Protein AF-A0A925WIX5-F1 (afdb_monomer)

pLDDT: mean 90.26, std 14.18, range [42.06, 98.5]

Foldseek 3Di:
DDQADEEEEEDEDAPPDDPVVQVVVQVVVFVVCCVVPVSHPGYHYHYDHDPDHPPPDD

Structure (mmCIF, N/CA/C/O backbone):
data_AF-A0A925WIX5-F1
#
_entry.id   AF-A0A925WIX5-F1
#
loop_
_atom_site.group_PDB
_atom_site.id
_atom_site.type_symbol
_atom_site.label_atom_id
_atom_site.label_alt_id
_atom_site.label_comp_id
_atom_site.label_asym_id
_atom_site.label_entity_id
_atom_site.label_seq_id
_atom_site.pdbx_PDB_ins_code
_atom_site.Cartn_x
_atom_site.Cartn_y
_atom_site.Cartn_z
_atom_site.occupancy
_atom_site.B_iso_or_equiv
_atom_site.auth_seq_id
_atom_site.auth_comp_id
_atom_site.auth_asym_id
_atom_site.auth_atom_id
_atom_site.pdbx_PDB_model_num
ATOM 1 N N . MET A 1 1 ? 2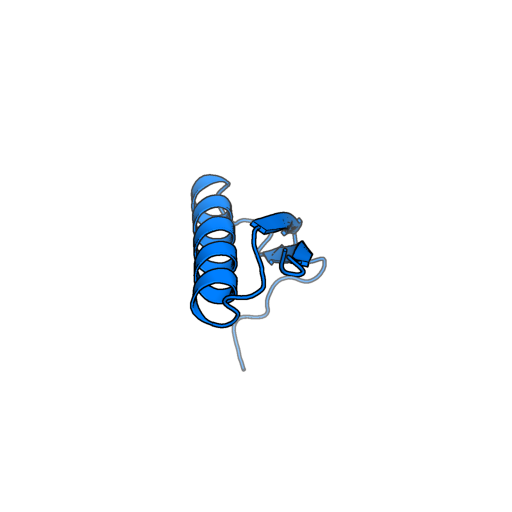0.516 1.635 -21.851 1.00 53.25 1 MET A N 1
ATOM 2 C CA . MET A 1 1 ? 19.496 2.388 -21.090 1.00 53.25 1 MET A CA 1
ATOM 3 C C . MET A 1 1 ? 18.222 1.560 -21.165 1.00 53.25 1 MET A C 1
ATOM 5 O O . MET A 1 1 ? 17.762 1.332 -22.275 1.00 53.25 1 MET A O 1
ATOM 9 N N . GLY A 1 2 ? 17.766 0.979 -20.054 1.00 75.81 2 GLY A N 1
ATOM 10 C CA . GLY A 1 2 ? 16.581 0.108 -20.017 1.00 75.81 2 GLY A CA 1
ATOM 11 C C . GLY A 1 2 ? 15.306 0.879 -19.670 1.00 75.81 2 GLY A C 1
ATOM 12 O O . GLY A 1 2 ? 15.384 2.003 -19.177 1.00 75.81 2 GLY A O 1
ATOM 13 N N . TYR A 1 3 ? 14.145 0.273 -19.922 1.00 82.00 3 TYR A N 1
ATOM 14 C CA . TYR A 1 3 ? 12.858 0.787 -19.453 1.00 82.00 3 TYR A CA 1
ATOM 15 C C . TYR A 1 3 ? 12.609 0.310 -18.021 1.00 82.00 3 TYR A C 1
ATOM 17 O O . TYR A 1 3 ? 12.743 -0.879 -17.729 1.00 82.00 3 TYR A O 1
ATOM 25 N N . HIS A 1 4 ? 12.244 1.240 -17.146 1.00 87.69 4 HIS A N 1
ATOM 26 C CA . HIS A 1 4 ? 11.869 0.968 -15.765 1.00 87.69 4 HIS A CA 1
ATOM 27 C C . HIS A 1 4 ? 10.415 1.370 -15.556 1.00 87.69 4 HIS A C 1
ATOM 29 O O . HIS A 1 4 ? 10.014 2.464 -15.952 1.00 87.69 4 HIS A O 1
ATOM 35 N N . TYR A 1 5 ? 9.637 0.485 -14.937 1.00 94.62 5 TYR A N 1
ATOM 36 C CA . TYR A 1 5 ? 8.241 0.751 -14.616 1.00 94.62 5 TYR A CA 1
ATOM 37 C C . TYR A 1 5 ? 8.103 1.301 -13.200 1.00 94.62 5 TYR A C 1
ATOM 39 O O . TYR A 1 5 ? 8.785 0.854 -12.275 1.00 94.62 5 TYR A O 1
ATOM 47 N N . PHE A 1 6 ? 7.181 2.244 -13.052 1.00 96.31 6 PHE A N 1
ATOM 48 C CA . PHE A 1 6 ? 6.691 2.739 -11.775 1.00 96.31 6 PHE A CA 1
ATOM 49 C C . PHE A 1 6 ? 5.223 2.350 -11.688 1.00 96.31 6 PHE A C 1
ATOM 51 O O . PHE A 1 6 ? 4.471 2.584 -12.635 1.00 96.31 6 PHE A O 1
ATOM 58 N N . VAL A 1 7 ? 4.842 1.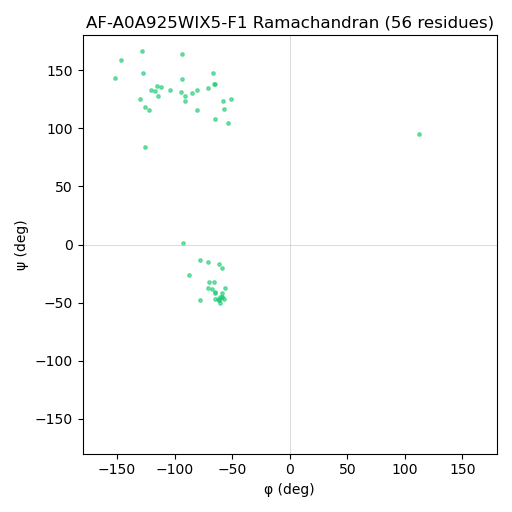704 -10.593 1.00 96.81 7 VAL A N 1
ATOM 59 C CA . VAL A 1 7 ? 3.486 1.188 -10.394 1.00 96.81 7 VAL A CA 1
ATOM 60 C C . VAL A 1 7 ? 2.811 1.986 -9.290 1.00 96.81 7 VAL A C 1
ATOM 62 O O . VAL A 1 7 ? 3.418 2.220 -8.248 1.00 96.81 7 VAL A O 1
ATOM 65 N N . ASP A 1 8 ? 1.563 2.369 -9.524 1.00 97.81 8 ASP A N 1
ATOM 66 C CA . ASP A 1 8 ? 0.668 2.949 -8.527 1.00 97.81 8 ASP A CA 1
ATOM 67 C C . ASP A 1 8 ? -0.509 1.991 -8.306 1.00 97.81 8 ASP A C 1
ATOM 69 O O . ASP A 1 8 ? -1.011 1.391 -9.262 1.00 97.81 8 ASP A O 1
ATOM 73 N N . MET A 1 9 ? -0.892 1.774 -7.051 1.00 95.56 9 MET A N 1
ATOM 74 C CA . MET A 1 9 ? -1.859 0.752 -6.670 1.00 95.56 9 MET A CA 1
ATOM 75 C C . MET A 1 9 ? -2.617 1.121 -5.402 1.00 95.56 9 MET A C 1
ATOM 77 O O . MET A 1 9 ? -2.044 1.608 -4.431 1.00 95.56 9 MET A O 1
ATOM 81 N N . HIS A 1 10 ? -3.897 0.763 -5.387 1.00 96.56 10 HIS A N 1
ATOM 82 C CA . HIS A 1 10 ? -4.765 0.848 -4.222 1.00 96.56 10 HIS A CA 1
ATOM 83 C C . HIS A 1 10 ? -4.966 -0.552 -3.639 1.00 96.56 10 HIS A C 1
ATOM 85 O O . HIS A 1 10 ? -5.222 -1.510 -4.371 1.00 96.56 10 HIS A O 1
ATOM 91 N N . VAL A 1 11 ? -4.828 -0.673 -2.323 1.00 95.88 11 VAL A N 1
ATOM 92 C CA . VAL A 1 11 ? -5.065 -1.903 -1.570 1.00 95.88 11 VAL A CA 1
ATOM 93 C C . VAL A 1 11 ? -6.123 -1.613 -0.523 1.00 95.88 11 VAL A C 1
ATOM 95 O O . VAL A 1 11 ? -5.908 -0.829 0.404 1.00 95.88 11 VAL A O 1
ATOM 98 N N . GLU A 1 12 ? -7.263 -2.276 -0.668 1.00 96.06 12 GLU A N 1
ATOM 99 C CA . GLU A 1 12 ? -8.325 -2.225 0.322 1.00 96.06 12 GLU A CA 1
ATOM 100 C C . GLU A 1 12 ? -8.025 -3.174 1.490 1.00 96.06 12 GLU A C 1
ATOM 102 O O . GLU A 1 12 ? -7.674 -4.340 1.295 1.00 96.06 12 GLU A O 1
ATOM 107 N N . VAL A 1 13 ? -8.181 -2.685 2.719 1.00 95.81 13 VAL A N 1
ATOM 108 C CA . VAL A 1 13 ? -7.980 -3.453 3.955 1.00 95.81 13 VAL A CA 1
ATOM 109 C C . VAL A 1 13 ? -9.189 -3.340 4.877 1.00 95.81 13 VAL A C 1
ATOM 111 O O . VAL A 1 13 ? -10.045 -2.474 4.703 1.00 95.81 13 VAL A O 1
ATOM 114 N N . ASP A 1 14 ? -9.258 -4.207 5.890 1.00 95.81 14 ASP A N 1
ATOM 115 C CA . ASP A 1 14 ? -10.244 -4.081 6.967 1.00 95.81 14 ASP A CA 1
ATOM 116 C C . ASP A 1 14 ? -10.209 -2.651 7.562 1.00 95.81 14 ASP A C 1
ATOM 118 O O . ASP A 1 14 ? -9.140 -2.216 8.003 1.00 95.81 14 ASP A O 1
ATOM 122 N N . PRO A 1 15 ? -11.341 -1.918 7.619 1.00 94.94 15 PRO A N 1
ATOM 123 C CA . PRO A 1 15 ? -11.397 -0.569 8.186 1.00 94.94 15 PRO A CA 1
ATOM 124 C C . PRO A 1 15 ? -10.966 -0.478 9.658 1.00 94.94 15 PRO A C 1
ATOM 126 O O . PRO A 1 15 ? -10.658 0.609 10.139 1.00 94.94 15 PRO A O 1
ATOM 129 N N . GLN A 1 16 ? -10.985 -1.594 10.392 1.00 95.69 16 GLN A N 1
ATOM 130 C CA . GLN A 1 16 ? -10.539 -1.683 11.786 1.00 95.69 16 GLN A CA 1
ATOM 131 C C . GLN A 1 16 ? -9.064 -2.098 11.917 1.00 95.69 16 GLN A C 1
ATOM 133 O O . GLN A 1 16 ? -8.557 -2.247 13.032 1.00 95.69 16 GLN A O 1
ATOM 138 N N . MET A 1 17 ? -8.354 -2.302 10.803 1.00 96.50 17 MET A N 1
ATOM 139 C CA . MET A 1 17 ? -6.932 -2.625 10.811 1.00 96.50 17 MET A CA 1
ATOM 140 C C . MET A 1 17 ? -6.113 -1.463 11.377 1.00 96.50 17 MET A C 1
ATOM 142 O O . MET A 1 17 ? -6.330 -0.296 11.053 1.00 96.50 17 MET A O 1
ATOM 146 N N . THR A 1 18 ? -5.121 -1.780 12.208 1.00 98.12 18 THR A N 1
ATOM 147 C CA . THR A 1 18 ? -4.202 -0.757 12.711 1.00 98.12 18 THR A CA 1
ATOM 148 C C . THR A 1 18 ? -3.347 -0.200 11.576 1.00 98.12 18 THR A C 1
ATOM 150 O O . THR A 1 18 ? -2.949 -0.926 10.665 1.00 98.12 18 THR A O 1
ATOM 153 N N . VAL A 1 19 ? -2.984 1.081 11.674 1.00 97.56 19 VAL A N 1
ATOM 154 C CA . VAL A 1 19 ? -2.094 1.741 10.702 1.00 97.56 19 VAL A CA 1
ATOM 155 C C . VAL A 1 19 ? -0.758 1.004 10.560 1.00 97.56 19 VAL A C 1
ATOM 157 O O . VAL A 1 19 ? -0.224 0.888 9.463 1.00 97.56 19 VAL A O 1
ATOM 160 N N . VAL A 1 20 ? -0.221 0.465 11.660 1.00 98.50 20 VAL A N 1
ATOM 161 C CA . VAL A 1 20 ? 1.021 -0.324 11.630 1.00 98.50 20 VAL A CA 1
ATOM 162 C C . VAL A 1 20 ? 0.843 -1.568 10.765 1.00 98.50 20 VAL A C 1
ATOM 164 O O . VAL A 1 20 ? 1.663 -1.826 9.888 1.00 98.50 20 VAL A O 1
ATOM 167 N N . ARG A 1 21 ? -0.252 -2.312 10.961 1.00 98.25 21 ARG A N 1
ATOM 168 C CA . ARG A 1 21 ? -0.488 -3.542 10.207 1.00 98.25 21 ARG A CA 1
ATOM 169 C C . ARG A 1 21 ? -0.748 -3.267 8.728 1.00 98.25 21 ARG A C 1
ATOM 171 O O . ARG A 1 21 ? -0.263 -4.013 7.882 1.00 98.25 21 ARG A O 1
ATOM 178 N N . SER A 1 22 ? -1.472 -2.201 8.400 1.00 97.69 22 SER A N 1
ATOM 179 C CA . SER A 1 22 ? -1.699 -1.838 7.000 1.00 97.69 22 SER A CA 1
ATOM 180 C C . SER A 1 22 ? -0.427 -1.327 6.312 1.00 97.69 22 SER A C 1
ATOM 182 O O . SER A 1 22 ? -0.212 -1.611 5.135 1.00 97.69 22 SER A O 1
ATOM 184 N N . HIS A 1 23 ? 0.469 -0.663 7.049 1.00 97.81 23 HIS A N 1
ATOM 185 C CA . HIS A 1 23 ? 1.794 -0.288 6.553 1.00 97.81 23 HIS A CA 1
ATOM 186 C C . HIS A 1 23 ? 2.683 -1.507 6.255 1.00 97.81 23 HIS A C 1
ATOM 188 O O . HIS A 1 23 ? 3.361 -1.531 5.227 1.00 97.81 23 HIS A O 1
ATOM 194 N N . GLU A 1 24 ? 2.663 -2.534 7.110 1.00 98.38 24 GLU A N 1
ATOM 195 C CA . GLU A 1 24 ? 3.362 -3.801 6.847 1.00 98.38 24 GLU A CA 1
ATOM 196 C C . GLU A 1 24 ? 2.858 -4.459 5.557 1.00 98.38 24 GLU A C 1
ATOM 198 O O . GLU A 1 24 ? 3.663 -4.831 4.707 1.00 98.38 24 GLU A O 1
ATOM 203 N N . ILE A 1 25 ? 1.535 -4.516 5.360 1.00 97.75 25 ILE A N 1
ATOM 204 C CA . ILE A 1 25 ? 0.933 -5.054 4.130 1.00 97.75 25 ILE A CA 1
ATOM 205 C C . ILE A 1 25 ? 1.402 -4.268 2.900 1.00 97.75 25 ILE A C 1
ATOM 207 O O . ILE A 1 25 ? 1.789 -4.874 1.902 1.00 97.75 25 ILE A O 1
ATOM 211 N N . ALA A 1 26 ? 1.418 -2.933 2.961 1.00 97.75 26 ALA A N 1
ATOM 212 C CA . ALA A 1 26 ? 1.907 -2.106 1.857 1.00 97.75 26 ALA A CA 1
ATOM 213 C C . ALA A 1 26 ? 3.372 -2.422 1.501 1.00 97.75 26 ALA A C 1
ATOM 215 O O . ALA A 1 26 ? 3.721 -2.525 0.320 1.00 97.75 26 ALA A O 1
ATOM 216 N N . HIS A 1 27 ? 4.226 -2.621 2.511 1.00 97.88 27 HIS A N 1
ATOM 217 C CA . HIS A 1 27 ? 5.616 -3.026 2.309 1.00 97.88 27 HIS A CA 1
ATOM 218 C C . HIS A 1 27 ? 5.735 -4.419 1.690 1.00 97.88 27 HIS A C 1
ATOM 220 O O . HIS A 1 27 ? 6.487 -4.588 0.727 1.00 97.88 27 HIS A O 1
ATOM 226 N N . ASP A 1 28 ? 4.992 -5.396 2.204 1.00 98.06 28 ASP A N 1
ATOM 227 C CA . ASP A 1 28 ? 5.015 -6.771 1.706 1.00 98.06 28 ASP A CA 1
ATOM 228 C C . ASP A 1 28 ? 4.588 -6.829 0.237 1.00 98.06 28 ASP A C 1
ATOM 230 O O . ASP A 1 28 ? 5.272 -7.435 -0.589 1.00 98.06 28 ASP A O 1
ATOM 234 N N . VAL A 1 29 ? 3.518 -6.116 -0.116 1.00 97.38 29 VAL A N 1
ATOM 235 C CA . VAL A 1 29 ? 3.013 -6.004 -1.488 1.00 97.38 29 VAL A CA 1
ATOM 236 C C . VAL A 1 29 ? 4.061 -5.391 -2.424 1.00 97.38 29 VAL A C 1
ATOM 238 O O . VAL A 1 29 ? 4.385 -5.971 -3.465 1.00 97.38 29 VAL A O 1
ATOM 241 N N . LYS A 1 30 ? 4.652 -4.252 -2.041 1.00 97.38 30 LYS A N 1
ATOM 242 C CA . LYS A 1 30 ? 5.726 -3.600 -2.806 1.00 97.38 30 LYS A CA 1
ATOM 243 C C . LYS A 1 30 ? 6.918 -4.535 -3.019 1.00 97.38 30 LYS A C 1
ATOM 245 O O . LYS A 1 30 ? 7.437 -4.634 -4.133 1.00 97.38 30 LYS A O 1
ATOM 250 N N . ASN A 1 31 ? 7.362 -5.211 -1.962 1.00 97.19 31 ASN A N 1
ATOM 251 C CA . ASN A 1 31 ? 8.502 -6.121 -2.015 1.00 97.19 31 ASN A CA 1
ATOM 252 C C . ASN A 1 31 ? 8.213 -7.323 -2.917 1.00 97.19 31 ASN A C 1
ATOM 254 O O . ASN A 1 31 ? 9.063 -7.700 -3.722 1.00 97.19 31 ASN A O 1
ATOM 258 N N . HIS A 1 32 ? 7.005 -7.881 -2.831 1.00 97.69 32 HIS A N 1
ATOM 259 C CA . HIS A 1 32 ? 6.585 -9.012 -3.646 1.00 97.69 32 HIS A CA 1
ATOM 260 C C . HIS A 1 32 ? 6.579 -8.672 -5.141 1.00 97.69 32 HIS A C 1
ATOM 262 O O . HIS A 1 32 ? 7.166 -9.402 -5.938 1.00 97.69 32 HIS A O 1
ATOM 268 N N . ILE A 1 33 ? 6.005 -7.524 -5.519 1.00 97.00 33 ILE A N 1
ATOM 269 C CA . ILE A 1 33 ? 5.972 -7.071 -6.918 1.00 97.00 33 ILE A CA 1
ATOM 270 C C . ILE A 1 33 ? 7.387 -6.863 -7.459 1.00 97.00 33 ILE A C 1
ATOM 272 O O .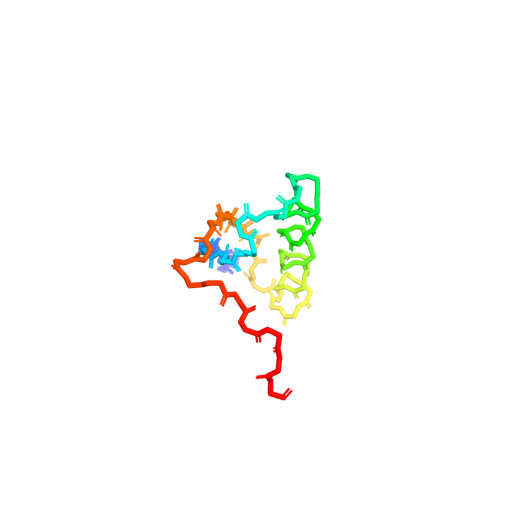 ILE A 1 33 ? 7.713 -7.359 -8.536 1.00 97.00 33 ILE A O 1
ATOM 276 N N . ARG A 1 34 ? 8.253 -6.172 -6.709 1.00 96.06 34 ARG A N 1
ATOM 277 C CA . ARG A 1 34 ? 9.636 -5.906 -7.145 1.00 96.06 34 ARG A CA 1
ATOM 278 C C . ARG A 1 34 ? 10.470 -7.183 -7.249 1.00 96.06 34 ARG A C 1
ATOM 280 O O . ARG A 1 34 ? 11.333 -7.272 -8.116 1.00 96.06 34 ARG A O 1
ATOM 287 N N . ALA A 1 35 ? 10.207 -8.174 -6.396 1.00 97.06 35 ALA A N 1
ATOM 288 C CA . ALA A 1 35 ? 10.871 -9.473 -6.458 1.00 97.06 35 ALA A CA 1
ATOM 289 C C . ALA A 1 35 ? 10.419 -10.308 -7.669 1.00 97.06 35 ALA A C 1
ATOM 291 O O . ALA A 1 35 ? 11.236 -11.004 -8.268 1.00 97.06 35 ALA A O 1
ATOM 292 N N . GLN A 1 36 ? 9.137 -10.242 -8.037 1.00 97.56 36 GLN A N 1
ATOM 293 C CA . GLN A 1 36 ? 8.577 -11.038 -9.134 1.00 97.56 36 GLN A CA 1
ATOM 294 C C . GLN A 1 36 ? 8.702 -10.383 -10.510 1.00 97.56 36 GLN A C 1
ATOM 296 O O . GLN A 1 36 ? 8.737 -11.089 -11.517 1.00 97.56 36 GLN A O 1
ATOM 301 N N . ILE A 1 37 ? 8.779 -9.052 -10.571 1.00 96.00 37 ILE A N 1
ATOM 302 C CA . ILE A 1 37 ? 8.826 -8.287 -11.819 1.00 96.00 37 ILE A CA 1
ATOM 303 C C . ILE A 1 37 ? 10.057 -7.366 -11.792 1.00 96.00 37 ILE A C 1
ATOM 305 O O . ILE A 1 37 ? 9.935 -6.184 -11.470 1.00 96.00 37 ILE A O 1
ATOM 309 N N . PRO A 1 38 ? 11.256 -7.861 -12.164 1.00 93.12 38 PRO A N 1
ATOM 310 C CA . PRO A 1 38 ? 12.508 -7.102 -12.045 1.00 93.12 38 PRO A CA 1
ATOM 311 C C . PRO A 1 38 ? 12.566 -5.798 -12.857 1.00 93.12 38 PRO A C 1
ATOM 313 O O . PRO A 1 38 ? 13.419 -4.949 -12.614 1.00 93.12 38 PRO A O 1
ATOM 316 N N . THR A 1 39 ? 11.679 -5.625 -13.843 1.00 95.50 39 THR A N 1
ATOM 317 C CA . THR A 1 39 ? 11.554 -4.381 -14.618 1.00 95.50 39 THR A CA 1
ATOM 318 C C . THR A 1 39 ? 10.806 -3.274 -13.866 1.00 95.50 39 THR A C 1
ATOM 320 O O . THR A 1 39 ? 10.851 -2.119 -14.293 1.00 95.50 39 THR A O 1
ATOM 323 N N . VAL A 1 40 ? 10.121 -3.593 -12.762 1.00 96.56 40 VAL A N 1
ATOM 324 C CA . VAL A 1 40 ? 9.492 -2.607 -11.872 1.00 96.56 40 VAL A CA 1
ATOM 325 C C . VAL A 1 40 ? 10.552 -2.029 -10.944 1.00 96.56 40 VAL A C 1
ATOM 327 O O . VAL A 1 40 ? 11.131 -2.725 -10.112 1.00 96.56 40 VAL A O 1
ATOM 330 N N . HIS A 1 41 ? 10.803 -0.732 -11.080 1.00 94.62 41 HIS A N 1
ATOM 331 C CA . HIS A 1 41 ? 11.759 -0.020 -10.244 1.00 94.62 41 HIS A CA 1
ATOM 332 C C . HIS A 1 41 ? 11.167 0.288 -8.867 1.00 94.62 41 HIS A C 1
ATOM 334 O O . HIS A 1 41 ? 11.802 -0.002 -7.846 1.00 94.62 41 HIS A O 1
ATOM 340 N N . ASP A 1 42 ? 9.942 0.824 -8.836 1.00 94.81 42 ASP A N 1
ATOM 341 C CA . ASP A 1 42 ? 9.250 1.155 -7.594 1.00 94.81 42 ASP A CA 1
ATOM 342 C C . ASP A 1 42 ? 7.730 0.963 -7.675 1.00 94.81 42 ASP A C 1
ATOM 344 O O . ASP A 1 42 ? 7.141 0.957 -8.759 1.00 94.81 42 ASP A O 1
ATOM 348 N N . VAL A 1 43 ? 7.117 0.810 -6.501 1.00 97.50 43 VAL A N 1
ATOM 349 C CA . VAL A 1 43 ? 5.669 0.671 -6.312 1.00 97.50 43 VAL A CA 1
ATOM 350 C C . VAL A 1 43 ? 5.219 1.649 -5.228 1.00 97.50 43 VAL A C 1
ATOM 352 O O . VAL A 1 43 ? 5.747 1.622 -4.111 1.00 97.50 43 VAL A O 1
ATOM 355 N N . MET A 1 44 ? 4.242 2.488 -5.559 1.00 97.81 44 MET A N 1
ATOM 356 C CA . MET A 1 44 ? 3.472 3.303 -4.625 1.00 97.81 44 MET A CA 1
ATOM 357 C C . MET A 1 44 ? 2.192 2.546 -4.266 1.00 97.81 44 MET A C 1
ATOM 359 O O . MET A 1 44 ? 1.530 1.999 -5.145 1.00 97.81 44 MET A O 1
ATOM 363 N N . VAL A 1 45 ? 1.886 2.453 -2.971 1.00 98.06 45 VAL A N 1
ATOM 364 C CA . VAL A 1 45 ? 0.712 1.725 -2.475 1.00 98.06 45 VAL A CA 1
ATOM 365 C C . VAL A 1 45 ? -0.122 2.656 -1.607 1.00 98.06 45 VAL A C 1
ATOM 367 O O . VAL A 1 45 ? 0.339 3.113 -0.559 1.00 98.06 45 VAL A O 1
ATOM 370 N N . HIS A 1 46 ? -1.354 2.900 -2.036 1.00 97.88 46 HIS A N 1
ATOM 371 C CA . HIS A 1 46 ? -2.393 3.570 -1.270 1.00 97.88 46 HIS A CA 1
ATOM 372 C C . HIS A 1 46 ? -3.202 2.528 -0.499 1.00 97.88 46 HIS A C 1
ATOM 374 O O . HIS A 1 46 ? -3.743 1.593 -1.082 1.00 97.88 46 HIS A O 1
ATOM 380 N N . ILE A 1 47 ? -3.269 2.676 0.823 1.00 97.12 47 ILE A N 1
ATOM 381 C CA . ILE A 1 47 ? -4.128 1.853 1.676 1.00 97.12 47 ILE A CA 1
ATOM 382 C C . ILE A 1 47 ? -5.475 2.551 1.820 1.00 97.12 47 ILE A C 1
ATOM 384 O O . ILE A 1 47 ? -5.528 3.707 2.244 1.00 97.12 47 ILE A O 1
ATOM 388 N N . GLU A 1 48 ? -6.550 1.822 1.543 1.00 96.44 48 GLU A N 1
ATOM 389 C CA . GLU A 1 48 ? -7.923 2.300 1.688 1.00 96.44 48 GLU A CA 1
ATOM 390 C C . GLU A 1 48 ? -8.750 1.325 2.538 1.00 96.44 48 GLU A C 1
ATOM 392 O O . GLU A 1 48 ? -8.491 0.122 2.534 1.00 96.44 48 GLU A O 1
ATOM 397 N N . PRO A 1 49 ? -9.733 1.799 3.317 1.00 95.12 49 PRO A N 1
ATOM 398 C CA . PRO A 1 49 ? -10.667 0.906 3.988 1.00 95.12 49 PRO A CA 1
ATOM 399 C C . PRO A 1 49 ? -11.616 0.281 2.959 1.00 95.12 49 PRO A C 1
ATOM 401 O O . PRO A 1 49 ? -12.183 0.991 2.129 1.00 95.12 49 PRO A O 1
ATOM 404 N N . THR A 1 50 ? -11.847 -1.030 3.035 1.00 93.75 50 THR A N 1
ATOM 405 C CA . THR A 1 50 ? -12.844 -1.669 2.169 1.00 93.75 50 THR A CA 1
ATOM 406 C C . THR A 1 50 ? -14.260 -1.160 2.504 1.00 93.75 50 THR A C 1
ATOM 408 O O . THR A 1 50 ? -14.602 -1.015 3.685 1.00 93.75 50 THR A O 1
ATOM 411 N N . PRO A 1 51 ? -15.116 -0.871 1.504 1.00 82.62 51 PRO A N 1
ATOM 412 C CA . PRO A 1 51 ? -16.464 -0.351 1.735 1.00 82.62 51 PRO A CA 1
ATOM 413 C C . PRO A 1 51 ? -17.424 -1.391 2.328 1.00 82.62 51 PRO A C 1
ATOM 415 O O . PRO A 1 51 ? -18.497 -1.027 2.811 1.00 82.62 51 PRO A O 1
ATOM 418 N N . GLN A 1 52 ? -17.071 -2.679 2.294 1.00 73.44 52 GLN A N 1
ATOM 419 C CA . GLN A 1 52 ? -17.879 -3.767 2.843 1.00 73.44 52 GLN A CA 1
ATOM 420 C C . GLN A 1 52 ? -17.075 -4.498 3.918 1.00 73.44 52 GLN A C 1
ATOM 422 O O . GLN A 1 52 ? -15.918 -4.832 3.677 1.00 73.44 52 GLN A O 1
ATOM 427 N N . PRO A 1 53 ? -17.649 -4.780 5.102 1.00 62.88 53 PRO A N 1
ATOM 428 C CA . PRO A 1 53 ? -16.948 -5.571 6.101 1.00 62.88 53 PRO A CA 1
ATOM 429 C C . PRO A 1 53 ? -16.591 -6.925 5.485 1.00 62.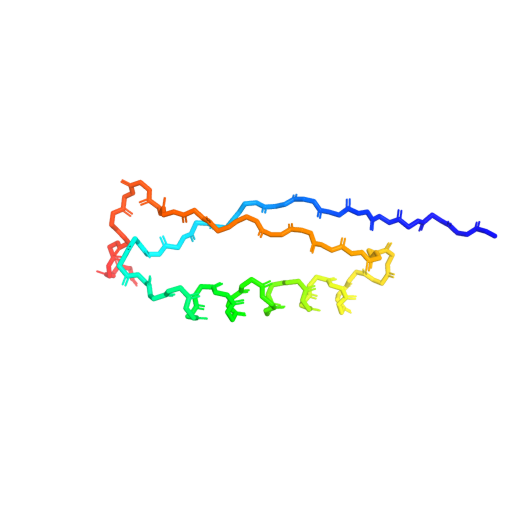88 53 PRO A C 1
ATOM 431 O O . PRO A 1 53 ? -17.479 -7.625 4.996 1.00 62.88 53 PRO A O 1
ATOM 434 N N . LEU A 1 54 ? -15.299 -7.274 5.497 1.00 63.88 54 LEU A N 1
ATOM 435 C CA . LEU A 1 54 ? -14.813 -8.574 5.039 1.00 63.88 54 LEU A CA 1
ATOM 436 C C . LEU A 1 54 ? -15.601 -9.645 5.796 1.00 63.88 54 LEU A C 1
ATOM 438 O O . LEU A 1 54 ? -15.387 -9.846 6.996 1.00 63.88 54 LEU A O 1
ATOM 442 N N . SER A 1 55 ? -16.558 -10.298 5.133 1.00 58.38 55 SER A N 1
ATOM 443 C CA . SER A 1 55 ? -17.304 -11.374 5.768 1.00 58.38 55 SER A CA 1
ATOM 444 C C . SER A 1 55 ? -16.306 -12.485 6.052 1.00 58.38 55 SER A C 1
ATOM 446 O O . SER A 1 55 ? -15.818 -13.149 5.136 1.00 58.38 55 SER A O 1
ATOM 448 N N . LYS A 1 56 ? -15.966 -12.681 7.327 1.00 59.56 56 LYS A N 1
ATOM 449 C CA . LYS A 1 56 ? -15.313 -13.913 7.759 1.00 59.56 56 LYS A CA 1
ATOM 450 C C . LYS A 1 56 ? -16.263 -15.039 7.341 1.00 59.56 56 LYS A C 1
ATOM 452 O O . LYS A 1 56 ? -17.394 -15.024 7.812 1.00 59.56 56 LYS A O 1
ATOM 457 N N . THR A 1 57 ? -15.799 -15.912 6.441 1.00 46.00 57 THR A N 1
ATOM 458 C CA . THR A 1 57 ? -16.480 -17.066 5.811 1.00 46.00 57 THR A CA 1
ATOM 459 C C . THR A 1 57 ? -16.749 -16.892 4.308 1.00 46.00 57 THR A C 1
ATOM 461 O O . THR A 1 57 ? -17.789 -16.389 3.890 1.00 46.00 57 THR A O 1
ATOM 464 N N . GLN A 1 58 ? -15.827 -17.425 3.503 1.00 42.06 58 GLN A N 1
ATOM 465 C CA . GLN A 1 58 ? -16.125 -18.624 2.712 1.00 42.06 58 GLN A CA 1
ATOM 466 C C . GLN A 1 58 ? -15.222 -19.754 3.200 1.00 42.06 58 GLN A C 1
ATOM 46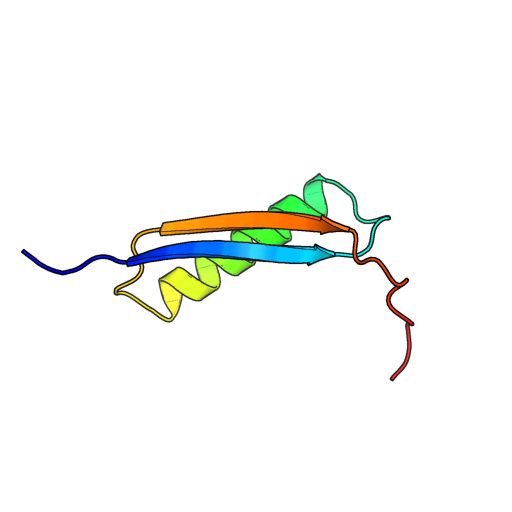8 O O . GLN A 1 58 ? -14.074 -19.437 3.588 1.00 42.06 58 GLN A O 1
#

Sequence (58 aa):
MGYHYFVDMHVEVDPQMTVVRSHEIAHDVKNHIRAQIPTVHDVMVHIEPTPQPLSKTQ

Nearest PDB structures (foldseek):
  3w63-assembly1_A-2  TM=9.262E-01  e=1.751E-02  Magnetospirillum gryphiswaldense MSR-1
  6h9t-assembly1_A  TM=9.608E-01  e=1.877E-02  Magnetospirillum gryphiswaldense
  6h9q-assembly1_A-2  TM=9.598E-01  e=2.842E-02  Magnetospirillum gryphiswaldense
  6h5v-assembly1_A  TM=9.668E-01  e=4.017E-02  Magnetospirillum gryp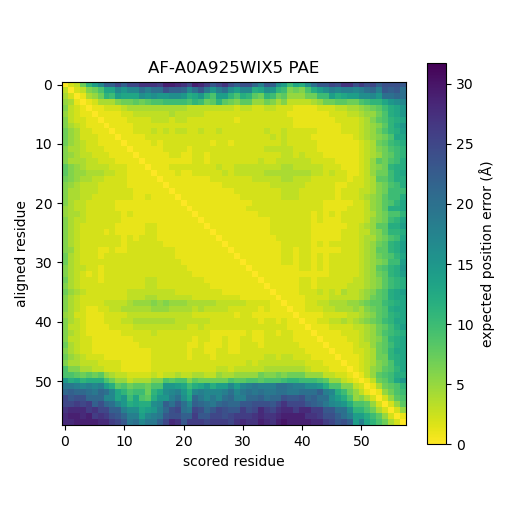hiswaldense
  8zjf-assembly1_A  TM=5.224E-01  e=2.380E+00  Homo sapiens

Radius of gyration: 13.92 Å; Cα contacts (8 Å, |Δi|>4): 68; chains: 1; bounding box: 37×22×34 Å

Solvent-accessible surface area (backbone atoms only — not comparable to full-atom values): 3667 Å² total; per-residue (Å²): 138,83,82,71,41,76,46,79,46,78,46,71,38,66,72,84,56,51,72,68,60,54,49,52,50,47,51,52,52,42,51,50,50,42,71,74,37,78,52,38,74,48,61,49,70,44,81,42,61,44,95,58,82,78,68,88,77,131

Secondary structure (DSSP, 8-state):
----EEEEEEEEE-TTS-HHHHHHHHHHHHHHHHHH-TTEEEEEEEEEE-SS---S--

Mean predicted aligned error: 5.51 Å

=== Feature glossary ===
Each block in this record encodes a different view of the same protein. In brief:

Predicted aligned error. PAE(i, j) answers: if I align the predicted and true structures on residue i, how far off (in Å) do I expect residue j to be? A block-diagonal PAE matrix with low values on the blocks and high values off-diagonal is the signature of a multi-domain protein with confidently predicted domains but uncertain inter-domain orientation.

Contact-map, Ramachandran, and PAE plots. Plot images: a contact map (which residues are close in 3D, as an N×N binary image), a Ramachandran scatter (backbone torsion angles, revealing secondary-structure composition at a glance), and — for AlphaFold structures — a PAE heatmap (pairwise prediction confidence).

Backbone torsions (φ/ψ). φ (phi) and ψ (psi) are the two rotatable backbone dihedrals per residue: φ is the C(i-1)–N–Cα–C torsion, ψ is the N–Cα–C–N(i+1) torsion, both in degrees on (−180°, 180°]. α-helical residues cluster near (−60°, −45°); β-strand residues near (−120°, +130°). A Ramachandran plot is simply a scatter of (φ, ψ) for every residue.

Foldseek 3Di. A 3Di character summarizes, for each residue, the relative orientation of the Cα frame of its nearest spatial neighbor. Because it encodes fold topology rather than chemistry, 3Di alignments detect remote structural similarity that sequence alignment misses.

Radius of gyration, Cα contacts, bounding box. Three whole-structure scalars: the radius of gyration (RMS distance of Cα from centroid, in Å), the count of Cα–Cα contacts (pairs closer than 8 Å and separated by more than four residues in sequence — i.e. tertiary, not local, contacts), and the bounding-box dimensions. Together they distinguish compact globular folds from extended fibres or disordered chains.

Sequence. Sequence gives the chain of amino acids in standard one-letter code (A=alanine, C=cysteine, …, Y=tyrosine), read N→C. It is the only feature that is directly encoded by the gene; all structural features are derived from the folded form of this sequence.

mmCIF coordinates. Atomic coordinates in PDBx/mmCIF format — the same representation the Protein Data Bank distributes. Each line of the _atom_site loop places one backbone at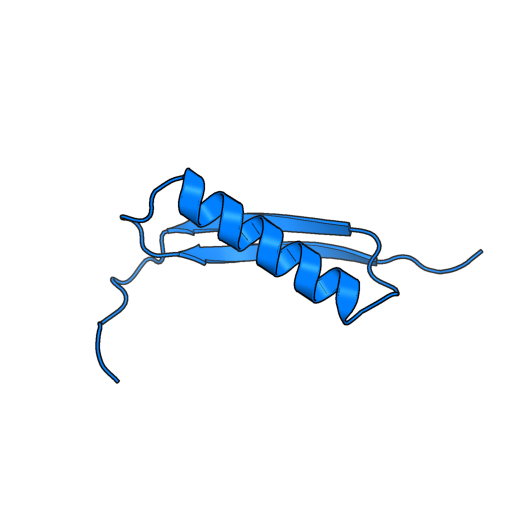om in Cartesian space (units: ångströms, origin: arbitrary).

Secondary structure (3-state, P-SEA). Three-state secondary structure (P-SEA) collapses the eight DSSP classes into helix (a), strand (b), and coil (c). P-SEA assigns these from Cα geometry alone — distances and angles — without requiring backbone oxygens, so it works on any Cα trace.

InterPro / GO / CATH / organism. Functional annotations link the protein to curated databases. InterPro entries identify conserved domains and families by matching the sequence against member-database signatures (Pfam, PROSITE, CDD, …). Gene Ontology (GO) terms describe molecular function, biological process, and cellular component in a controlled vocabulary. CATH places the structure in a hierarchical fold classification (Class/Architecture/Topology/Homologous-superfamily). The organism is the source species.

B-factor. B-factor (Debye–Waller factor) reflects atomic displacement in the crystal lattice. It is an experimental observable (units Å²), not a prediction; low values mean the atom is pinned down, high values mean it moves or is heterogeneous across the crystal.

Rendered structure images. Structure images are PyMOL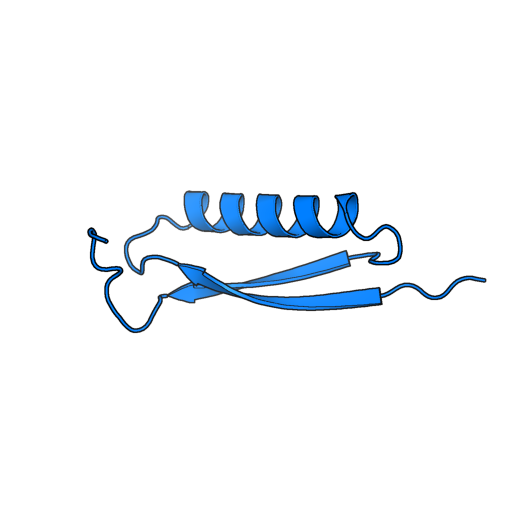 renders from six orthogonal camera directions. Cartoon representation draws helices as coils and strands as arrows; sticks shows the backbone as bonds; surface shows the solvent-excluded envelope. Rainbow coloring maps sequence position to hue (blue→red, N→C); chain coloring assigns a distinct color per polypeptide.

Solvent-accessible surface area. Solvent-accessible surface area (SASA) is the area in Å² traced out by the centre of a 1.4 Å probe sphere (a water molecule) rolled over the protein'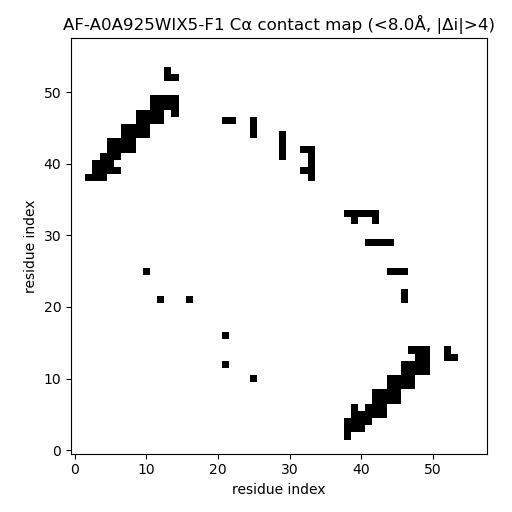s van der Waals surface (Shrake–Rupley / Lee–Richards construction). Buried residues have near-zero SASA; fully exposed residues can exceed 200 Å². The total SASA scales roughly with the number of surface residues.

Secondary structure (8-state, DSSP). The SS8 string is DSSP's per-residue secondary-structure call. α-helix (H) means an i→i+4 H-bond ladder; β-strand (E) means the residue participates in a β-sheet; 3₁₀ (G) and π (I) are tighter and wider helices; T/S are turns/bends; '-' is loop.

pLDDT. For AlphaFold models, the B-factor field carries pLDDT — the model's own estimate of local accuracy on a 0–100 scale. Regions with pLDDT<50 should be treated as essentially unmodeled; they often correspond to intrinsically disordered segments.

Nearest PDB structures. Nearest PDB neighbors are the top structural matches found by Foldseek when searching this structure against the entire Protein Data Bank. Each hit reports a TM-score (0 to 1; >0.5 almost always implies the same fold) and an E-value. These are *structural* homologs — they may share no detectable sequence similarity.